Protein AF-A0A7L8AI83-F1 (afdb_monomer)

Solvent-accessible surface area (backbone atoms only — not comparable to full-atom values): 6721 Å² total; per-residue (Å²): 135,86,81,81,75,78,74,77,77,67,76,84,81,56,92,73,61,94,88,64,67,67,62,75,79,70,59,75,68,95,59,59,66,67,62,54,51,47,56,52,48,55,52,48,50,51,52,46,59,59,30,71,76,46,98,57,78,85,86,72,77,48,75,68,55,56,51,51,51,54,50,50,55,54,49,52,58,51,50,53,52,54,50,50,52,50,53,52,54,51,52,52,52,52,54,50,52,52,54,53,52,52,51,61,72,77,103

Radius of gyration: 23.44 Å; Cα contacts (8 Å, |Δi|>4): 9; chains: 1; bounding box: 56×51×50 Å

Mean predicted aligned error: 17.47 Å

Foldseek 3Di:
DDDPPPPQPDPVPDPPPPPDDPCVVRDDDPDDVVVVVVLVVVVVVVVVVVCVVPVDDPPDPDPVNVVVSVVVVVVVVVVVVVVVVVVVVVVVVVVVVVVVVVVVVVD

Secondary structure (DSSP, 8-state):
----------GGGS---TT--THHHH---SS-HHHHHHHHHHHHHHHHHHHHTTT--TT---HHHHHHHHHHHHHHHHHHHHHHHHHHHHHHHHHHHHHHHHHHHH-

Sequence (107 aa):
MRENRVRRMSPSVGYIGFGNKTDAFSKSSKTPFSKIKQIYGDELEKINSVRKIGNLSFNEISKLEKENIRKKIKSEIRKSRIRNLFLFGVSILVVFLIILLALYWFN

Organism: NCBI:txid1888915

pLDDT: mean 71.12, std 14.74, range [38.38, 95.0]

Structure (mmCIF, N/CA/C/O backbone):
data_AF-A0A7L8AI83-F1
#
_entry.id   AF-A0A7L8AI83-F1
#
loop_
_atom_site.group_PDB
_atom_site.id
_atom_site.type_symbol
_atom_site.label_atom_id
_atom_site.label_alt_id
_atom_site.label_comp_id
_atom_site.label_asym_id
_atom_site.label_entity_id
_atom_site.label_seq_id
_atom_site.pdbx_PDB_ins_code
_atom_site.Cartn_x
_atom_site.Cartn_y
_atom_site.Cartn_z
_atom_site.oc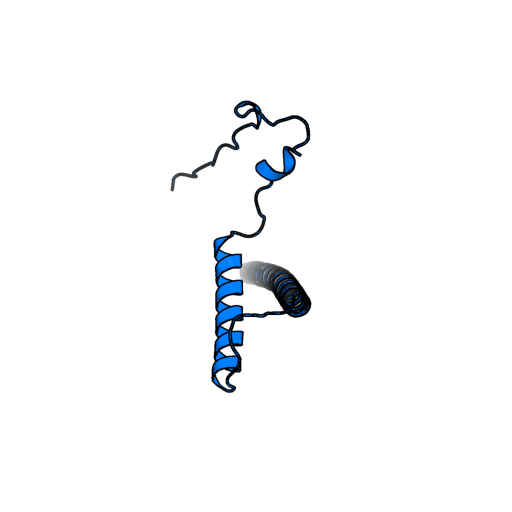cupancy
_atom_site.B_iso_or_equiv
_atom_site.auth_seq_id
_atom_site.auth_comp_id
_atom_site.auth_asym_id
_atom_site.auth_atom_id
_atom_site.pdbx_PDB_model_num
ATOM 1 N N . MET A 1 1 ? -8.017 8.569 -27.280 1.00 38.38 1 MET A N 1
ATOM 2 C CA . MET A 1 1 ? -8.354 8.519 -25.839 1.00 38.38 1 MET A CA 1
ATOM 3 C C . MET A 1 1 ? -8.317 9.940 -25.286 1.00 38.38 1 MET A C 1
ATOM 5 O O . MET A 1 1 ? -7.253 10.540 -25.282 1.00 38.38 1 MET A O 1
ATOM 9 N N . ARG A 1 2 ? -9.470 10.528 -24.932 1.00 39.97 2 ARG A N 1
ATOM 10 C CA . ARG A 1 2 ? -9.550 11.901 -24.401 1.00 39.97 2 ARG A CA 1
ATOM 11 C C . ARG A 1 2 ? -9.239 11.884 -22.906 1.00 39.97 2 ARG A C 1
ATOM 13 O O . ARG A 1 2 ? -9.982 11.310 -22.117 1.00 39.97 2 ARG A O 1
ATOM 20 N N . GLU A 1 3 ? -8.122 12.498 -22.544 1.00 45.00 3 GLU A N 1
ATOM 21 C CA . GLU A 1 3 ? -7.716 12.752 -21.167 1.00 45.00 3 GLU A CA 1
ATOM 22 C C . GLU A 1 3 ? -8.713 13.738 -20.532 1.00 45.00 3 GLU A C 1
ATOM 24 O O . GLU A 1 3 ? -8.654 14.947 -20.755 1.00 45.00 3 GLU A O 1
ATOM 29 N N . ASN A 1 4 ? -9.682 13.221 -19.772 1.00 47.47 4 ASN A N 1
ATOM 30 C CA . ASN A 1 4 ? -10.582 14.040 -18.964 1.00 47.47 4 ASN A CA 1
ATOM 31 C C . ASN A 1 4 ? -9.780 14.672 -17.817 1.00 47.47 4 ASN A C 1
ATOM 33 O O . ASN A 1 4 ? -9.744 14.154 -16.701 1.00 47.47 4 ASN A O 1
ATOM 37 N N . ARG A 1 5 ? -9.124 15.808 -18.083 1.00 51.22 5 ARG A N 1
ATOM 38 C CA . ARG A 1 5 ? -8.578 16.671 -17.033 1.00 51.22 5 ARG A CA 1
ATOM 39 C C . ARG A 1 5 ? -9.746 17.261 -16.255 1.00 51.22 5 ARG A C 1
ATOM 41 O O . ARG A 1 5 ? -10.317 18.275 -16.650 1.00 51.22 5 ARG A O 1
ATOM 48 N N . VAL A 1 6 ? -10.103 16.611 -15.151 1.00 58.66 6 VAL A N 1
ATOM 49 C CA . VAL A 1 6 ? -11.018 17.154 -14.145 1.00 58.66 6 VAL A CA 1
ATOM 50 C C . VAL A 1 6 ? -10.384 18.445 -13.623 1.00 58.66 6 VAL A C 1
ATOM 52 O O . VAL A 1 6 ? -9.483 18.419 -12.782 1.00 58.66 6 VAL A O 1
ATOM 55 N N . ARG A 1 7 ? -10.776 19.584 -14.207 1.00 56.25 7 ARG A N 1
ATOM 56 C CA . ARG A 1 7 ? -10.324 20.911 -13.786 1.00 56.25 7 ARG A CA 1
ATOM 57 C C . ARG A 1 7 ? -10.764 21.082 -12.337 1.00 56.25 7 ARG A C 1
ATOM 59 O O . ARG A 1 7 ? -11.955 21.041 -12.043 1.00 56.25 7 ARG A O 1
ATOM 66 N N . ARG A 1 8 ? -9.797 21.215 -11.429 1.00 57.56 8 ARG A N 1
ATOM 67 C CA . ARG A 1 8 ? -10.056 21.505 -10.017 1.00 57.56 8 ARG A CA 1
ATOM 68 C C . ARG A 1 8 ? -10.833 22.819 -9.967 1.00 57.56 8 ARG A C 1
ATOM 70 O O . ARG A 1 8 ? -10.302 23.841 -10.394 1.00 57.56 8 ARG A O 1
ATOM 77 N N . MET A 1 9 ? -12.082 22.788 -9.508 1.00 57.78 9 MET A N 1
ATOM 78 C CA . MET A 1 9 ? -12.804 24.022 -9.218 1.00 57.78 9 MET A CA 1
ATOM 79 C C . MET A 1 9 ? -12.024 24.750 -8.128 1.00 57.78 9 MET A C 1
ATOM 81 O O . MET A 1 9 ? -11.783 24.203 -7.050 1.00 57.78 9 MET A O 1
ATOM 85 N N . SER A 1 10 ? -11.566 25.957 -8.447 1.00 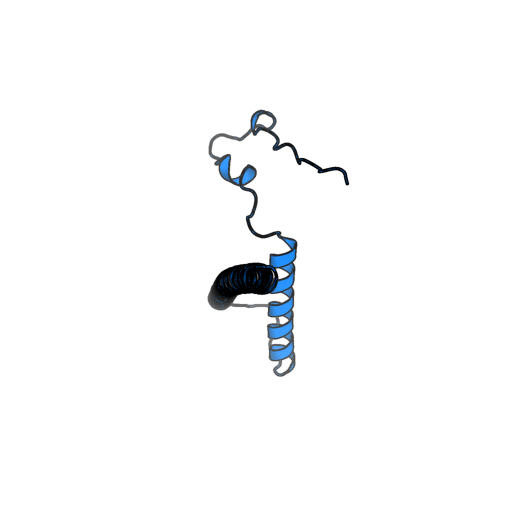54.84 10 SER A N 1
ATOM 86 C CA . SER A 1 10 ? -10.981 26.842 -7.450 1.00 54.84 10 SER A CA 1
ATOM 87 C C . SER A 1 10 ? -12.055 27.096 -6.380 1.00 54.84 10 SER A C 1
ATOM 89 O O . SER A 1 10 ? -13.209 27.318 -6.755 1.00 54.84 10 SER A O 1
ATOM 91 N N . PRO A 1 11 ? -11.734 27.084 -5.073 1.00 55.53 11 PRO A N 1
ATOM 92 C CA . PRO A 1 11 ? -12.714 27.256 -3.988 1.00 55.53 11 PRO A CA 1
ATOM 93 C C . PRO A 1 11 ? -13.443 28.616 -3.999 1.00 55.53 11 PRO A C 1
ATOM 95 O O . PRO A 1 11 ? -14.290 28.871 -3.155 1.00 55.53 11 PRO A O 1
ATOM 98 N N . SER A 1 12 ? -13.148 29.469 -4.980 1.00 55.53 12 SER A N 1
ATOM 99 C CA . SER A 1 12 ? -13.723 30.792 -5.213 1.00 55.53 12 SER A CA 1
ATOM 100 C C . SER A 1 12 ? -15.235 30.823 -5.484 1.00 55.53 12 SER A C 1
ATOM 102 O O . SER A 1 12 ? -15.790 31.915 -5.489 1.00 55.53 12 SER A O 1
ATOM 104 N N . VAL A 1 13 ? -15.902 29.693 -5.760 1.00 55.97 13 VAL A N 1
ATOM 105 C CA . VAL A 1 13 ? -17.301 29.697 -6.256 1.00 55.97 13 VAL A CA 1
ATOM 106 C C . VAL A 1 13 ? -18.335 29.280 -5.195 1.00 55.97 13 VAL A C 1
ATOM 108 O O . VAL A 1 13 ? -19.527 29.253 -5.475 1.00 55.97 13 VAL A O 1
ATOM 111 N N . GLY A 1 14 ? -17.919 28.975 -3.962 1.00 58.56 14 GLY A N 1
ATOM 112 C CA . GLY A 1 14 ? -18.837 28.626 -2.873 1.00 58.56 14 GLY A CA 1
ATOM 113 C C . GLY A 1 14 ? -18.548 29.436 -1.618 1.00 58.56 14 GLY A C 1
ATOM 114 O O . GLY A 1 14 ? -17.394 29.553 -1.218 1.00 58.56 14 GLY A O 1
ATOM 115 N N . TYR A 1 15 ? -19.585 29.984 -0.984 1.00 62.31 15 TYR A N 1
ATOM 116 C CA . TYR A 1 15 ? -19.470 30.609 0.333 1.00 62.31 15 TYR A CA 1
ATOM 117 C C . TYR A 1 15 ? -18.964 29.570 1.345 1.00 62.31 15 TYR A C 1
ATOM 119 O O . TYR A 1 15 ? -19.683 28.646 1.729 1.00 62.31 15 TYR A O 1
ATOM 127 N N . ILE A 1 16 ? -17.707 29.702 1.762 1.00 61.66 16 ILE A N 1
ATOM 128 C CA . ILE A 1 16 ? -17.130 28.919 2.852 1.00 61.66 16 ILE A CA 1
ATOM 129 C C . ILE A 1 16 ? -17.332 29.763 4.105 1.00 61.66 16 ILE A C 1
ATOM 131 O O . ILE A 1 16 ? -16.589 30.712 4.343 1.00 61.66 16 ILE A O 1
ATOM 135 N N . GLY A 1 17 ? -18.386 29.460 4.868 1.00 57.34 17 GLY A N 1
ATOM 136 C CA . GLY A 1 17 ? -18.666 30.138 6.133 1.00 57.34 17 GLY A CA 1
ATOM 137 C C . GLY A 1 17 ? -17.436 30.175 7.048 1.00 57.34 17 GLY A C 1
ATOM 138 O O . GLY A 1 17 ? -16.621 29.244 7.057 1.00 57.34 17 GLY A O 1
ATOM 139 N N . PHE A 1 18 ? -17.297 31.271 7.797 1.00 53.97 18 PHE A N 1
ATOM 140 C CA . PHE A 1 18 ? -16.178 31.527 8.705 1.00 53.97 18 PHE A CA 1
ATOM 141 C C . PHE A 1 18 ? -16.010 30.347 9.682 1.00 53.97 18 PHE A C 1
ATOM 143 O O . PHE A 1 18 ? -16.877 30.098 10.514 1.00 53.97 18 PHE A O 1
ATOM 150 N N . GLY A 1 19 ? -14.920 29.583 9.543 1.00 64.50 19 GLY A N 1
ATOM 151 C CA . GLY A 1 19 ? -14.596 28.437 10.408 1.00 64.50 19 GLY A CA 1
ATOM 152 C C . GLY A 1 19 ? -14.291 27.118 9.686 1.00 64.50 19 GLY A C 1
ATOM 153 O O . GLY A 1 19 ? -13.662 26.240 10.278 1.00 64.50 19 GLY A O 1
ATOM 154 N N . ASN A 1 20 ? -14.650 26.966 8.406 1.00 63.84 20 ASN A N 1
ATOM 155 C CA . ASN A 1 2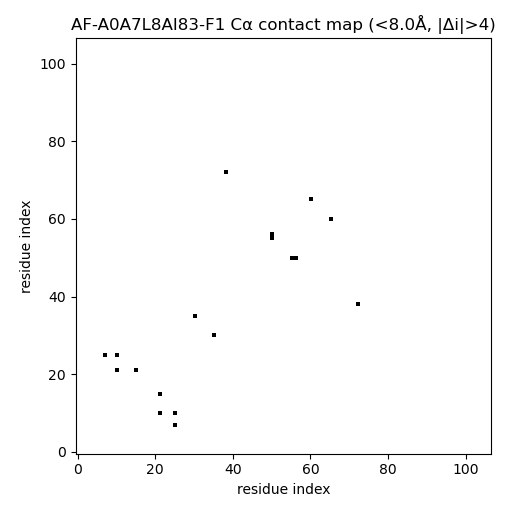0 ? -14.394 25.722 7.671 1.00 63.84 20 ASN A CA 1
ATOM 156 C C . ASN A 1 20 ? -13.062 25.745 6.905 1.00 63.84 20 ASN A C 1
ATOM 158 O O . ASN A 1 20 ? -12.802 26.620 6.080 1.00 63.84 20 ASN A O 1
ATOM 162 N N . LYS A 1 21 ? -12.213 24.734 7.143 1.00 64.62 21 LYS A N 1
ATOM 163 C CA . LYS A 1 21 ? -10.939 24.563 6.428 1.00 64.62 21 LYS A CA 1
ATOM 164 C C . LYS A 1 21 ? -11.212 24.154 4.978 1.00 64.62 21 LYS A C 1
ATOM 166 O O . LYS A 1 21 ? -11.653 23.034 4.720 1.00 64.62 21 LYS A O 1
ATOM 171 N N . THR A 1 22 ? -10.891 25.041 4.037 1.00 62.22 22 THR A N 1
ATOM 172 C CA . THR A 1 22 ? -10.999 24.826 2.578 1.00 62.22 22 THR A CA 1
ATOM 173 C C . THR A 1 22 ? -10.268 23.566 2.093 1.00 62.22 22 THR A C 1
ATOM 175 O O . THR A 1 22 ? -10.665 22.954 1.102 1.00 62.22 22 THR A O 1
ATOM 178 N N . ASP A 1 23 ? -9.251 23.130 2.843 1.00 61.28 23 ASP A N 1
ATOM 179 C CA . ASP A 1 23 ? -8.461 21.919 2.604 1.00 61.28 23 ASP A CA 1
ATOM 180 C C . ASP A 1 23 ? -9.301 20.626 2.616 1.00 61.28 23 ASP A C 1
ATOM 182 O O . ASP A 1 23 ? -8.969 19.652 1.949 1.00 61.28 23 ASP A O 1
ATOM 186 N N . ALA A 1 24 ? -10.443 20.596 3.315 1.00 62.41 24 ALA A N 1
ATOM 187 C CA . ALA A 1 24 ? -11.326 19.428 3.295 1.00 62.41 24 ALA A CA 1
ATOM 188 C C . ALA A 1 24 ? -11.969 19.189 1.914 1.00 62.41 24 ALA A C 1
ATOM 190 O O . ALA A 1 24 ? -12.182 18.039 1.533 1.00 62.41 24 ALA A O 1
ATOM 191 N N . PHE A 1 25 ? -12.239 20.258 1.156 1.00 61.53 25 PHE A N 1
ATOM 192 C CA . PHE A 1 25 ? -12.894 20.195 -0.155 1.00 61.53 25 PHE A CA 1
ATOM 193 C C . PHE A 1 25 ? -11.901 20.064 -1.316 1.00 61.53 25 PHE A C 1
ATOM 195 O O . PHE A 1 25 ? -12.241 19.512 -2.360 1.00 61.53 25 PHE A O 1
ATOM 202 N N . SER A 1 26 ? -10.665 20.539 -1.148 1.00 63.94 26 SER A N 1
ATOM 203 C CA . SER A 1 26 ? -9.620 20.461 -2.179 1.00 63.94 26 SER A CA 1
ATOM 204 C C . SER A 1 26 ? -8.800 19.166 -2.121 1.00 63.94 26 SER A C 1
ATOM 206 O O . SER A 1 26 ? -8.084 18.828 -3.073 1.00 63.94 26 SER A O 1
ATOM 208 N N . LYS A 1 27 ? -8.894 18.409 -1.024 1.00 62.78 27 LYS A N 1
ATOM 209 C CA . LYS A 1 27 ? -8.111 17.192 -0.811 1.00 62.78 27 LYS A CA 1
ATOM 210 C C . LYS A 1 27 ? -8.649 16.021 -1.626 1.00 62.78 27 LYS A C 1
ATOM 212 O O . LYS A 1 27 ? -9.544 15.294 -1.203 1.00 62.78 27 LYS A O 1
ATOM 217 N N . SER A 1 28 ? -8.019 15.754 -2.770 1.00 61.62 28 SER A N 1
ATOM 218 C CA . SER A 1 28 ? -8.258 14.504 -3.497 1.00 61.62 28 SER A CA 1
ATOM 219 C C . SER A 1 28 ? -7.779 13.311 -2.662 1.00 61.62 28 SER A C 1
ATOM 221 O O . SER A 1 28 ? -6.612 13.253 -2.251 1.00 61.62 28 SER A O 1
ATOM 223 N N . SER A 1 29 ? -8.646 12.326 -2.430 1.00 63.53 29 SER A N 1
ATOM 224 C CA . SER A 1 29 ? -8.256 11.085 -1.763 1.00 63.53 29 SER A CA 1
ATOM 225 C C . SER A 1 29 ? -7.237 10.320 -2.617 1.00 63.53 29 SER A C 1
ATOM 227 O O . SER A 1 29 ? -7.542 9.931 -3.741 1.00 63.53 29 SER A O 1
ATOM 229 N N . LYS A 1 30 ? -6.042 10.031 -2.073 1.00 66.94 30 LYS A N 1
ATOM 230 C CA . LYS A 1 30 ? -5.013 9.203 -2.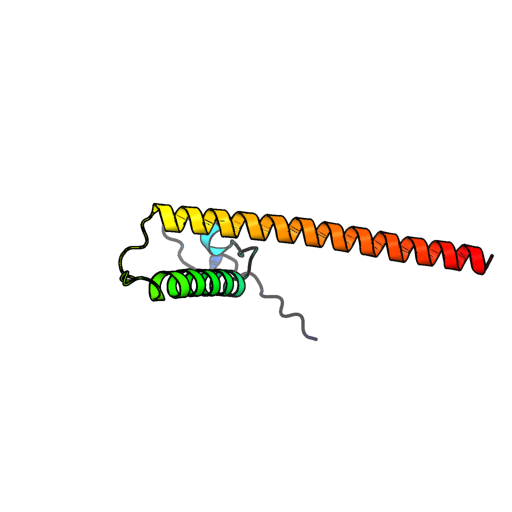751 1.00 66.94 30 LYS A CA 1
ATOM 231 C C . LYS A 1 30 ? -5.497 7.787 -3.094 1.00 66.94 30 LYS A C 1
ATOM 233 O O . LYS A 1 30 ? -4.857 7.085 -3.869 1.00 66.94 30 LYS A O 1
ATOM 238 N N . THR A 1 31 ? -6.567 7.337 -2.453 1.00 72.06 31 THR A N 1
ATOM 239 C CA . THR A 1 31 ? -7.199 6.037 -2.667 1.00 72.06 31 THR A CA 1
ATOM 240 C C . THR A 1 31 ? -8.633 6.268 -3.123 1.00 72.06 31 THR A C 1
ATOM 242 O O . THR A 1 31 ? -9.353 6.978 -2.419 1.00 72.06 31 THR A O 1
ATOM 245 N N . PRO A 1 32 ? -9.061 5.690 -4.257 1.00 79.06 32 PRO A N 1
ATOM 246 C CA . PRO A 1 32 ? -10.424 5.854 -4.738 1.00 79.06 32 PRO A CA 1
ATOM 247 C C . PRO A 1 32 ? -11.411 5.272 -3.724 1.00 79.06 32 PRO A C 1
ATOM 249 O O . PRO A 1 32 ? -11.173 4.205 -3.151 1.00 79.06 32 PRO A O 1
ATOM 252 N N . PHE A 1 33 ? -12.524 5.976 -3.513 1.00 76.56 33 PHE A N 1
ATOM 253 C CA . PHE A 1 33 ? -13.571 5.571 -2.574 1.00 76.56 33 PHE A CA 1
ATOM 254 C C . PHE A 1 33 ? -14.108 4.165 -2.876 1.00 76.56 33 PHE A C 1
ATOM 256 O O . PHE A 1 33 ? -14.352 3.399 -1.951 1.00 76.56 33 PHE A O 1
ATOM 263 N N . SER A 1 34 ? -14.194 3.786 -4.156 1.00 74.12 34 SER A N 1
ATOM 264 C CA . SER A 1 34 ? -14.598 2.443 -4.593 1.00 74.12 34 SER A CA 1
ATOM 265 C C . SER A 1 34 ? -13.743 1.335 -3.978 1.00 74.12 34 SER A C 1
ATOM 267 O O . SER A 1 34 ? -14.284 0.358 -3.474 1.00 74.12 34 SER A O 1
ATOM 269 N N . LYS A 1 35 ? -12.419 1.516 -3.936 1.00 74.44 35 LYS A N 1
ATOM 270 C CA . LYS A 1 35 ? -11.492 0.543 -3.346 1.00 74.44 35 LYS A CA 1
ATOM 271 C C . LYS A 1 35 ? -11.656 0.445 -1.831 1.00 74.44 35 LYS A C 1
ATOM 273 O O . LYS A 1 35 ? -11.547 -0.637 -1.273 1.00 74.44 35 LYS A O 1
ATOM 278 N N . ILE A 1 36 ? -11.936 1.566 -1.166 1.00 77.19 36 ILE A N 1
ATOM 279 C CA . ILE A 1 36 ? -12.219 1.580 0.277 1.00 77.19 36 ILE A CA 1
ATOM 280 C C . ILE A 1 36 ? -13.547 0.867 0.557 1.00 77.19 36 ILE A C 1
ATOM 282 O O . ILE A 1 36 ? -13.609 0.046 1.465 1.00 77.19 36 ILE A O 1
ATOM 286 N N . LYS A 1 37 ? -14.584 1.145 -0.243 1.00 77.94 37 LYS A N 1
ATOM 287 C CA . LYS A 1 37 ? -15.899 0.503 -0.143 1.00 77.94 37 LYS A CA 1
ATOM 288 C C . LYS A 1 37 ? -15.806 -1.006 -0.356 1.00 77.94 37 LYS A C 1
ATOM 290 O O . LYS A 1 37 ? -16.434 -1.743 0.389 1.00 77.94 37 LYS A O 1
ATOM 295 N N . GLN A 1 38 ? -15.018 -1.444 -1.337 1.00 78.44 38 GLN A N 1
ATOM 296 C CA . GLN A 1 38 ? -14.801 -2.859 -1.620 1.00 78.44 38 GLN A CA 1
ATOM 297 C C . GLN A 1 38 ? -14.132 -3.564 -0.438 1.00 78.44 38 GLN A C 1
ATOM 299 O O . GLN A 1 38 ? -14.716 -4.484 0.109 1.00 78.44 38 GLN A O 1
ATOM 304 N N . ILE A 1 39 ? -12.988 -3.056 0.039 1.00 77.44 39 ILE A N 1
ATOM 305 C CA . ILE A 1 39 ? -12.280 -3.646 1.189 1.00 77.44 39 ILE A CA 1
ATOM 306 C C . ILE A 1 39 ? -13.187 -3.700 2.427 1.00 77.44 39 ILE A C 1
ATOM 308 O O . ILE A 1 39 ? -13.211 -4.700 3.136 1.00 77.44 39 ILE A O 1
ATOM 312 N N . TYR A 1 40 ? -13.953 -2.636 2.676 1.00 78.06 40 TYR A N 1
ATOM 313 C CA . TYR A 1 40 ? -14.888 -2.601 3.796 1.00 78.06 40 TYR A CA 1
ATOM 314 C C . TYR A 1 40 ? -16.031 -3.611 3.636 1.00 78.06 40 TYR A C 1
ATOM 316 O O . TYR A 1 40 ? -16.416 -4.247 4.610 1.00 78.06 40 TYR A O 1
ATOM 324 N N . GLY A 1 41 ? -16.566 -3.762 2.421 1.00 80.69 41 GLY A N 1
ATOM 325 C CA . GLY A 1 41 ? -17.577 -4.764 2.093 1.00 80.69 41 GLY A CA 1
ATOM 326 C C . GLY A 1 41 ? -17.061 -6.183 2.314 1.00 80.69 41 GLY A C 1
ATOM 327 O O . GLY A 1 41 ? -17.705 -6.939 3.032 1.00 80.69 41 GLY A O 1
ATOM 328 N N . ASP A 1 42 ? -15.872 -6.494 1.798 1.00 78.31 42 ASP A N 1
ATOM 329 C CA . ASP A 1 42 ? -15.229 -7.806 1.926 1.00 78.31 42 ASP A CA 1
ATOM 330 C C . ASP A 1 42 ? -14.951 -8.153 3.402 1.00 78.31 42 ASP A C 1
ATOM 332 O O . ASP A 1 42 ? -15.167 -9.279 3.854 1.00 78.31 42 ASP A O 1
ATOM 336 N N . GLU A 1 43 ? -14.502 -7.177 4.200 1.00 74.56 43 GLU A N 1
ATOM 337 C CA . GLU A 1 43 ? -14.305 -7.364 5.641 1.00 74.56 43 GLU A CA 1
ATOM 338 C C . GLU A 1 43 ? -15.626 -7.520 6.399 1.00 74.56 43 GLU A C 1
ATOM 340 O O . GLU A 1 43 ? -15.702 -8.339 7.318 1.00 74.56 43 GLU A O 1
ATOM 345 N N . LEU A 1 44 ? -16.672 -6.782 6.017 1.00 76.06 44 LEU A N 1
ATOM 346 C CA . LEU A 1 44 ? -18.005 -6.926 6.598 1.00 76.06 44 LEU A CA 1
ATOM 347 C C . LEU A 1 44 ? -18.587 -8.306 6.278 1.00 76.06 44 LEU A C 1
ATOM 349 O O . LEU A 1 44 ? -19.094 -8.972 7.171 1.00 76.06 44 LEU A O 1
ATOM 353 N N . GLU A 1 45 ? -18.463 -8.771 5.035 1.00 74.00 45 GLU A N 1
ATOM 354 C CA . GLU A 1 45 ? -18.866 -10.116 4.621 1.00 74.00 45 GLU A CA 1
ATOM 355 C C . GLU A 1 45 ? -18.101 -11.192 5.383 1.00 74.00 45 GLU A C 1
ATOM 357 O O . GLU A 1 45 ? -18.699 -12.158 5.856 1.00 74.00 45 GLU A O 1
ATOM 362 N N . LYS A 1 46 ? -16.797 -11.001 5.594 1.00 68.12 46 LYS A N 1
ATOM 363 C CA . LYS A 1 46 ? -15.986 -11.910 6.402 1.00 68.12 46 LYS A CA 1
ATOM 364 C C . LYS A 1 46 ? -16.467 -11.952 7.853 1.00 68.12 46 LYS A C 1
ATOM 366 O O . LYS A 1 46 ? -16.642 -13.040 8.396 1.00 68.12 46 LYS A O 1
ATOM 371 N N . ILE A 1 47 ? -16.754 -10.805 8.468 1.00 65.44 47 ILE A N 1
ATOM 372 C CA . ILE A 1 47 ? -17.334 -10.740 9.821 1.00 65.44 47 ILE A CA 1
ATOM 373 C C . ILE A 1 47 ? -18.709 -11.413 9.852 1.00 65.44 47 ILE A C 1
ATOM 375 O O . ILE A 1 47 ? -18.995 -12.173 10.774 1.00 65.44 47 ILE A O 1
ATOM 379 N N . ASN A 1 48 ? -19.533 -11.202 8.828 1.00 60.97 48 ASN A N 1
ATOM 380 C CA . ASN A 1 48 ? -20.860 -11.800 8.717 1.00 60.97 48 ASN A CA 1
ATOM 381 C C . ASN A 1 48 ? -20.799 -13.307 8.531 1.00 60.97 48 ASN A C 1
ATOM 383 O O . ASN A 1 48 ? -21.614 -14.010 9.110 1.00 60.97 48 ASN A O 1
ATOM 387 N N . SER A 1 49 ? -19.832 -13.813 7.768 1.00 59.84 49 SER A N 1
ATOM 388 C CA . SER A 1 49 ? -19.614 -15.249 7.596 1.00 59.84 49 SER A CA 1
ATOM 389 C C . SER A 1 49 ? -19.185 -15.913 8.909 1.00 59.84 49 SER A C 1
ATOM 391 O O . SER A 1 49 ? -19.671 -16.992 9.234 1.00 59.84 49 SER A O 1
ATOM 393 N N . VAL A 1 50 ? -18.374 -15.225 9.722 1.00 57.34 50 VAL A N 1
ATOM 394 C CA . VAL A 1 50 ? -17.946 -15.690 11.050 1.00 57.34 50 VAL A CA 1
ATOM 395 C C . VAL A 1 50 ? -19.083 -15.585 12.079 1.00 57.34 50 VAL A C 1
ATOM 397 O O . VAL A 1 50 ? -19.274 -16.505 12.867 1.00 57.34 50 VAL A O 1
ATOM 400 N N . ARG A 1 51 ? -19.896 -14.517 12.048 1.00 52.00 51 ARG A N 1
ATOM 401 C CA . ARG A 1 51 ? -21.083 -14.349 12.913 1.00 52.00 51 ARG A CA 1
ATOM 402 C C . ARG A 1 51 ? -22.287 -15.191 12.479 1.00 52.00 51 ARG A C 1
ATOM 404 O O . ARG A 1 51 ? -23.126 -15.496 13.314 1.00 52.00 51 ARG A O 1
ATOM 411 N N . LYS A 1 52 ? -22.388 -15.635 11.222 1.00 49.78 52 LYS A N 1
ATOM 412 C CA . LYS A 1 52 ? -23.433 -16.589 10.797 1.00 49.78 52 LYS A CA 1
ATOM 413 C C . LYS A 1 52 ? -23.259 -17.970 11.434 1.00 49.78 52 LYS A C 1
ATOM 415 O O . LYS A 1 52 ? -24.237 -18.697 11.546 1.00 49.78 52 LYS A O 1
ATOM 420 N N . ILE A 1 53 ? -22.042 -18.314 11.859 1.00 52.09 53 ILE A N 1
ATOM 421 C CA . ILE A 1 53 ? -21.732 -19.574 12.554 1.00 52.09 53 ILE A CA 1
ATOM 422 C C . ILE A 1 53 ? -22.098 -19.497 14.050 1.00 52.09 53 ILE A C 1
ATOM 424 O O . ILE A 1 53 ? -22.276 -20.527 14.692 1.00 52.09 53 ILE A O 1
ATOM 428 N N . GLY A 1 54 ? -22.295 -18.300 14.612 1.00 46.56 54 GLY A N 1
ATOM 429 C CA . GLY A 1 54 ? -22.740 -18.133 15.993 1.00 46.56 54 GLY A CA 1
ATOM 430 C C . GLY A 1 54 ? -23.654 -16.927 16.135 1.00 46.56 54 GLY A C 1
ATOM 431 O O . GLY A 1 54 ? -23.160 -15.813 16.055 1.00 46.56 54 GLY A O 1
ATOM 432 N N . ASN A 1 55 ? -24.952 -17.176 16.350 1.00 44.75 55 ASN A N 1
ATOM 433 C CA . ASN A 1 55 ? -26.074 -16.259 16.638 1.00 44.75 55 ASN A CA 1
ATOM 434 C C . ASN A 1 55 ? -25.724 -14.882 17.261 1.00 44.75 55 ASN A C 1
ATOM 436 O O . ASN A 1 55 ? -26.112 -14.586 18.389 1.00 44.75 55 ASN A O 1
ATOM 440 N N . LEU A 1 56 ? -25.024 -14.004 16.545 1.00 48.56 56 LEU A N 1
ATOM 441 C CA . LEU A 1 56 ? -24.591 -12.704 17.053 1.00 48.56 56 LEU A CA 1
ATOM 442 C C . LEU A 1 56 ? -25.093 -11.610 16.117 1.00 48.56 56 LEU A C 1
ATOM 444 O O . LEU A 1 56 ? -24.617 -11.426 14.997 1.00 48.56 56 LEU A O 1
ATOM 448 N N . SER A 1 57 ? -26.097 -10.896 16.621 1.00 48.56 57 SER A N 1
ATOM 449 C CA . SER A 1 57 ? -26.739 -9.734 16.011 1.00 48.56 57 SER A CA 1
ATOM 450 C C . SER A 1 57 ? -25.725 -8.692 15.513 1.00 48.56 57 SER A C 1
ATOM 452 O O . SER A 1 57 ? -24.709 -8.408 16.148 1.00 48.56 57 SER A O 1
ATOM 454 N N . PHE A 1 58 ? -26.025 -8.091 14.360 1.00 52.97 58 PHE A N 1
ATOM 455 C CA . PHE A 1 58 ? -25.243 -7.044 13.689 1.00 52.97 58 PHE A CA 1
ATOM 456 C C . PHE A 1 58 ? -25.108 -5.729 14.473 1.00 52.97 58 PHE A C 1
ATOM 458 O O . PHE A 1 58 ? -24.301 -4.882 14.092 1.00 52.97 58 PHE A O 1
ATOM 465 N N . ASN A 1 59 ? -25.888 -5.528 15.536 1.00 54.56 59 ASN A N 1
ATOM 466 C CA . ASN A 1 59 ? -26.168 -4.177 16.022 1.00 54.56 59 ASN A CA 1
ATOM 467 C C . ASN A 1 59 ? -25.048 -3.480 16.799 1.00 54.56 59 ASN A C 1
ATOM 469 O O . ASN A 1 59 ? -25.086 -2.258 16.905 1.00 54.56 59 ASN A O 1
ATOM 473 N N . GLU A 1 60 ? -24.012 -4.175 17.264 1.00 55.84 60 GLU A N 1
ATOM 474 C CA . GLU A 1 60 ? -22.941 -3.521 18.023 1.00 55.84 60 GLU A CA 1
ATOM 475 C C . GLU A 1 60 ? -21.566 -4.053 17.617 1.00 55.84 60 GLU A C 1
ATOM 477 O O . GLU A 1 60 ? -20.985 -4.935 18.243 1.00 55.84 60 GLU A O 1
ATOM 482 N N . ILE A 1 61 ? -21.019 -3.515 16.524 1.00 59.47 61 ILE A N 1
ATOM 483 C CA . ILE A 1 61 ? -19.565 -3.536 16.325 1.00 59.47 61 ILE A CA 1
ATOM 484 C C . ILE A 1 61 ? -19.003 -2.442 17.232 1.00 59.47 61 ILE A C 1
ATOM 486 O O . ILE A 1 61 ? -19.211 -1.247 16.975 1.00 59.47 61 ILE A O 1
ATOM 490 N N . SER A 1 62 ? -18.316 -2.849 18.299 1.00 68.31 62 SER A N 1
ATOM 491 C CA . SER A 1 62 ? -17.723 -1.936 19.279 1.00 68.31 62 SER A CA 1
ATOM 492 C C . SER A 1 62 ? -16.765 -0.955 18.592 1.00 68.31 62 SER A C 1
ATOM 494 O O . SER A 1 62 ? -16.109 -1.282 17.598 1.00 68.31 62 SER A O 1
ATOM 496 N N . LYS A 1 63 ? -16.642 0.273 19.119 1.00 71.50 63 LYS A N 1
ATOM 497 C CA . LYS A 1 63 ? -15.709 1.290 18.587 1.00 71.50 63 LYS A CA 1
ATOM 498 C C . LYS A 1 63 ? -14.279 0.737 18.447 1.00 71.50 63 LYS A C 1
ATOM 500 O O . LYS A 1 63 ? -13.592 1.071 17.484 1.00 71.50 63 LYS A O 1
ATOM 505 N N . LEU A 1 64 ? -13.877 -0.162 19.348 1.00 71.38 64 LEU A N 1
ATOM 506 C CA . LEU A 1 64 ? -12.583 -0.853 19.321 1.00 71.38 64 LEU A CA 1
ATOM 507 C C . LEU A 1 64 ? -12.415 -1.792 18.117 1.00 71.38 64 LEU A C 1
ATOM 509 O O . LEU A 1 64 ? -11.344 -1.836 17.513 1.00 71.38 64 LEU A O 1
ATOM 513 N N . GLU A 1 65 ? -13.464 -2.512 17.719 1.00 68.38 65 GLU A N 1
ATOM 514 C CA . GLU A 1 65 ? -13.414 -3.385 16.541 1.00 68.38 65 GLU A CA 1
ATOM 515 C C . GLU A 1 65 ? -13.278 -2.565 15.256 1.00 68.38 65 GLU A C 1
ATOM 517 O O . GLU A 1 65 ? -12.450 -2.890 14.404 1.00 68.38 65 GLU A O 1
ATOM 522 N N . LYS A 1 66 ? -13.998 -1.438 15.149 1.00 74.12 66 LYS A N 1
ATOM 523 C CA . LYS A 1 66 ? -13.872 -0.516 14.004 1.00 74.12 66 LYS A CA 1
ATOM 524 C C . LYS A 1 66 ? -12.455 0.047 13.877 1.00 74.12 66 LYS A C 1
ATOM 526 O O . LYS A 1 66 ? -11.928 0.155 12.769 1.00 74.12 66 LYS A O 1
ATOM 531 N N . GLU A 1 67 ? -11.817 0.383 14.996 1.00 78.31 67 GLU A N 1
ATOM 532 C CA . GLU A 1 67 ? -10.424 0.839 15.008 1.00 78.31 67 GLU A CA 1
ATOM 533 C C . GLU A 1 67 ? -9.445 -0.255 14.567 1.00 78.31 67 GLU A C 1
ATOM 535 O O . GLU A 1 67 ? -8.536 0.009 13.775 1.00 78.31 67 GLU A O 1
ATOM 540 N N . ASN A 1 68 ? -9.637 -1.486 15.041 1.00 76.81 68 ASN A N 1
ATOM 541 C CA . ASN A 1 68 ? -8.788 -2.621 14.684 1.00 76.81 68 ASN A CA 1
ATOM 542 C C . ASN A 1 68 ? -8.890 -2.967 13.197 1.00 76.81 68 ASN A C 1
ATOM 544 O O . ASN A 1 68 ? -7.868 -3.181 12.541 1.00 76.81 68 ASN A O 1
ATOM 548 N N . ILE A 1 69 ? -10.102 -2.934 12.651 1.00 76.12 69 ILE A N 1
ATOM 549 C CA . ILE A 1 69 ? -10.365 -3.088 11.220 1.00 76.12 69 ILE A CA 1
ATOM 550 C C . ILE A 1 69 ? -9.645 -1.983 10.434 1.00 76.12 69 ILE A C 1
ATOM 552 O O . ILE A 1 69 ? -8.827 -2.253 9.556 1.00 76.12 69 ILE A O 1
ATOM 556 N N . ARG A 1 70 ? -9.812 -0.718 10.836 1.00 77.38 70 ARG A N 1
ATOM 557 C CA . ARG A 1 70 ? -9.138 0.418 10.189 1.00 77.38 70 ARG A CA 1
ATOM 558 C C . ARG A 1 70 ? -7.610 0.287 10.199 1.00 77.38 70 ARG A C 1
ATOM 560 O O . ARG A 1 70 ? -6.955 0.640 9.214 1.00 77.38 70 ARG A O 1
ATOM 567 N N . LYS A 1 71 ? -7.028 -0.212 11.295 1.00 80.69 71 LYS A N 1
ATOM 568 C CA . LYS A 1 71 ? -5.584 -0.482 11.405 1.00 80.69 71 LYS A CA 1
ATOM 569 C C . LYS A 1 71 ? -5.150 -1.607 10.462 1.00 80.69 71 LYS A C 1
ATOM 571 O O . LYS A 1 71 ? -4.138 -1.438 9.776 1.00 80.69 71 LYS A O 1
ATOM 576 N N . LYS A 1 72 ? -5.919 -2.698 10.367 1.00 77.44 72 LYS A N 1
ATOM 577 C CA . LYS A 1 72 ? -5.657 -3.799 9.425 1.00 77.44 72 LYS A CA 1
ATOM 578 C C . LYS A 1 72 ? -5.667 -3.318 7.977 1.00 77.44 72 LYS A C 1
ATOM 580 O O . LYS A 1 72 ? -4.637 -3.457 7.315 1.00 77.44 72 LYS A O 1
ATOM 585 N N . ILE A 1 73 ? -6.715 -2.612 7.547 1.00 76.00 73 ILE A N 1
ATOM 586 C CA . ILE A 1 73 ? -6.816 -2.028 6.196 1.00 76.00 73 ILE A CA 1
ATOM 587 C C . ILE A 1 73 ? -5.595 -1.151 5.886 1.00 76.00 73 ILE A C 1
ATOM 589 O O . ILE A 1 73 ? -4.958 -1.270 4.836 1.00 76.00 73 ILE A O 1
ATOM 593 N N . LYS A 1 74 ? -5.221 -0.264 6.818 1.00 77.06 74 LYS A N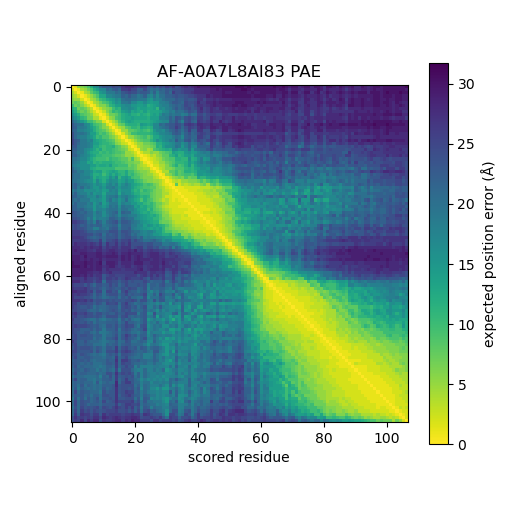 1
ATOM 594 C CA . LYS A 1 74 ? -4.070 0.631 6.638 1.00 77.06 74 LYS A CA 1
ATOM 595 C C . LYS A 1 74 ? -2.763 -0.151 6.476 1.00 77.06 74 LYS A C 1
ATOM 597 O O . LYS A 1 74 ? -1.909 0.251 5.682 1.00 77.06 74 LYS A O 1
ATOM 602 N N . SER A 1 75 ? -2.606 -1.257 7.203 1.00 78.88 75 SER A N 1
ATOM 603 C CA . SER A 1 75 ? -1.426 -2.117 7.102 1.00 78.88 75 SER A CA 1
ATOM 604 C C . SER A 1 75 ? -1.356 -2.855 5.758 1.00 78.88 75 SER A C 1
ATOM 606 O O . SER A 1 75 ? -0.293 -2.877 5.135 1.00 78.88 75 SER A O 1
ATOM 608 N N . GLU A 1 76 ? -2.479 -3.362 5.248 1.00 75.44 76 GLU A N 1
ATOM 609 C CA . GLU A 1 76 ? -2.529 -4.080 3.969 1.00 75.44 76 GLU A CA 1
ATOM 610 C C . GLU A 1 76 ? -2.292 -3.158 2.770 1.00 75.44 76 GLU A C 1
ATOM 612 O O . GLU A 1 76 ? -1.529 -3.480 1.853 1.00 75.44 76 GLU A O 1
ATOM 617 N N . ILE A 1 77 ? -2.845 -1.944 2.808 1.00 76.69 77 ILE A N 1
ATOM 618 C CA . ILE A 1 77 ? -2.569 -0.920 1.794 1.00 76.69 77 ILE A CA 1
ATOM 619 C C . ILE A 1 77 ? -1.079 -0.546 1.788 1.00 76.69 77 ILE A C 1
ATOM 621 O O . ILE A 1 77 ? -0.501 -0.301 0.728 1.00 76.69 77 ILE A O 1
ATOM 625 N N . ARG A 1 78 ? -0.419 -0.514 2.952 1.00 77.56 78 ARG A N 1
ATOM 626 C CA . ARG A 1 78 ? 1.023 -0.234 3.024 1.00 77.56 78 ARG A CA 1
ATOM 627 C C . ARG A 1 78 ? 1.852 -1.393 2.465 1.00 77.56 78 ARG A C 1
ATOM 629 O O . ARG A 1 78 ? 2.760 -1.145 1.675 1.00 77.56 78 ARG A O 1
ATOM 636 N N . LYS A 1 79 ? 1.518 -2.638 2.819 1.00 78.25 79 LYS A N 1
ATOM 637 C CA . LYS A 1 79 ? 2.206 -3.842 2.320 1.00 78.25 79 LYS A CA 1
ATOM 638 C 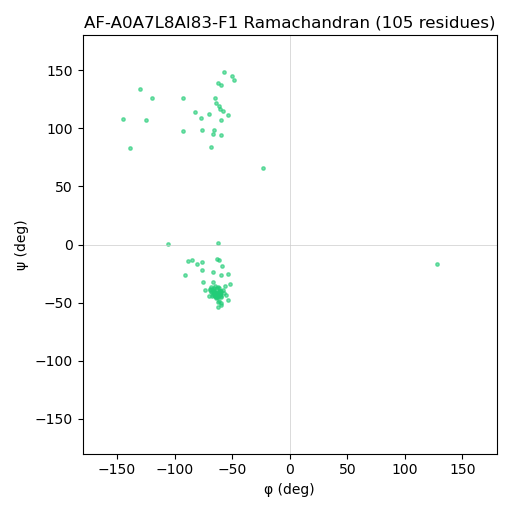C . LYS A 1 79 ? 2.073 -3.992 0.804 1.00 78.25 79 LYS A C 1
ATOM 640 O O . LYS A 1 79 ? 3.069 -4.236 0.131 1.00 78.25 79 LYS A O 1
ATOM 645 N N . SER A 1 80 ? 0.879 -3.773 0.255 1.00 75.12 80 SER A N 1
ATOM 646 C CA . SER A 1 80 ? 0.645 -3.844 -1.196 1.00 75.12 80 SER A CA 1
ATOM 647 C C . SER A 1 80 ? 1.440 -2.796 -1.980 1.00 75.12 80 SER A C 1
ATOM 649 O O . SER A 1 80 ? 1.987 -3.109 -3.032 1.00 75.12 80 SER A O 1
ATOM 651 N N . ARG A 1 81 ? 1.593 -1.574 -1.451 1.00 77.44 81 ARG A N 1
ATOM 652 C CA . ARG A 1 81 ? 2.455 -0.552 -2.071 1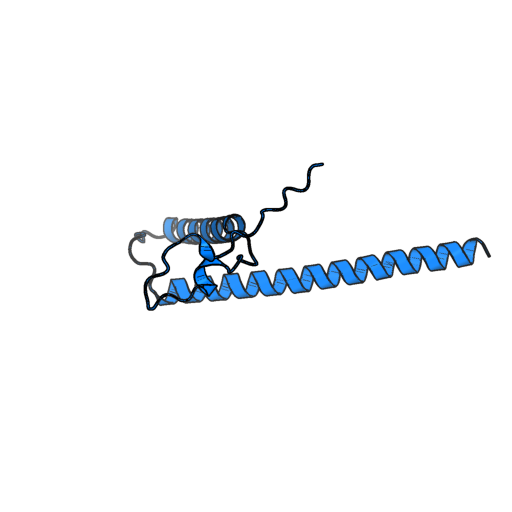.00 77.44 81 ARG A CA 1
ATOM 653 C C . ARG A 1 81 ? 3.922 -0.965 -2.112 1.00 77.44 81 ARG A C 1
ATOM 655 O O . ARG A 1 81 ? 4.558 -0.790 -3.144 1.00 77.44 81 ARG A O 1
ATOM 662 N N . ILE A 1 82 ? 4.441 -1.518 -1.016 1.00 80.25 82 ILE A N 1
ATOM 663 C CA . ILE A 1 82 ? 5.836 -1.981 -0.943 1.00 80.25 82 ILE A CA 1
ATOM 664 C C . ILE A 1 82 ? 6.056 -3.149 -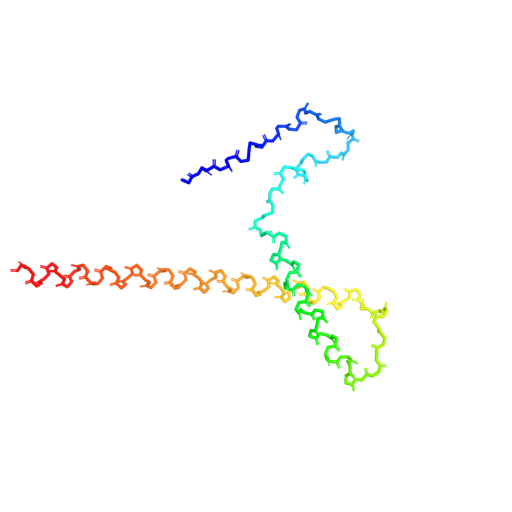1.909 1.00 80.25 82 ILE A C 1
ATOM 666 O O . ILE A 1 82 ? 7.021 -3.140 -2.666 1.00 80.25 82 ILE A O 1
ATOM 670 N N . ARG A 1 83 ? 5.125 -4.110 -1.949 1.00 82.00 83 ARG A N 1
ATOM 671 C CA . ARG A 1 83 ? 5.183 -5.242 -2.883 1.00 82.00 83 ARG A CA 1
ATOM 672 C C . ARG A 1 83 ? 5.166 -4.784 -4.341 1.00 82.00 83 ARG A C 1
ATOM 674 O O . ARG A 1 83 ? 5.955 -5.282 -5.134 1.00 82.00 83 ARG A O 1
ATOM 681 N N . ASN A 1 84 ? 4.310 -3.824 -4.687 1.00 83.31 84 ASN A N 1
ATOM 682 C CA . ASN A 1 84 ? 4.256 -3.293 -6.048 1.00 83.31 84 ASN A CA 1
ATOM 683 C C . ASN A 1 84 ? 5.542 -2.551 -6.428 1.00 83.31 84 ASN A C 1
ATOM 685 O O . ASN A 1 84 ? 6.022 -2.734 -7.539 1.00 83.31 84 ASN A O 1
ATOM 689 N N . LEU A 1 85 ? 6.121 -1.762 -5.517 1.00 84.75 85 LEU A N 1
ATOM 690 C CA . LEU A 1 85 ? 7.411 -1.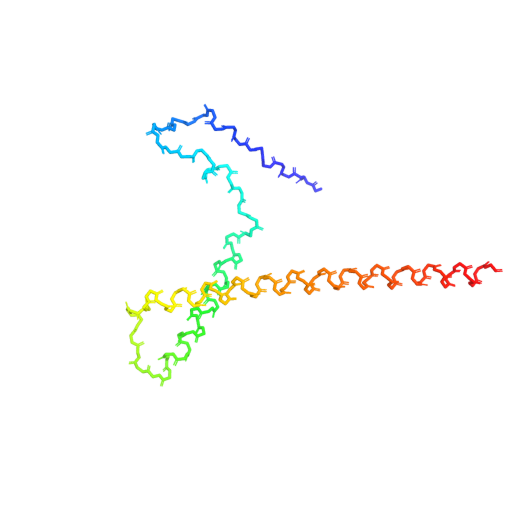100 -5.751 1.00 84.75 85 LEU A CA 1
ATOM 691 C C . LEU A 1 85 ? 8.537 -2.114 -5.969 1.00 84.75 85 LEU A C 1
ATOM 693 O O . LEU A 1 85 ? 9.340 -1.945 -6.881 1.00 84.75 85 LEU A O 1
ATOM 697 N N . PHE A 1 86 ? 8.562 -3.183 -5.171 1.00 89.75 86 PHE A N 1
ATOM 698 C CA . PHE A 1 86 ? 9.541 -4.255 -5.318 1.00 89.75 86 PHE A CA 1
ATOM 699 C C . PHE A 1 86 ? 9.415 -4.960 -6.674 1.00 89.75 86 PHE A C 1
ATOM 701 O O . PHE A 1 86 ? 10.398 -5.074 -7.398 1.00 89.75 86 PHE A O 1
ATOM 708 N N . LEU A 1 87 ? 8.199 -5.367 -7.058 1.00 87.69 87 LEU A N 1
ATOM 709 C CA . LEU A 1 87 ? 7.948 -6.006 -8.356 1.00 87.69 87 LEU A CA 1
ATOM 710 C C . LEU A 1 87 ? 8.329 -5.098 -9.529 1.00 87.69 87 LEU A C 1
ATOM 712 O O . LEU A 1 87 ? 8.918 -5.565 -10.501 1.00 87.69 87 LEU A O 1
ATOM 716 N N . PHE A 1 88 ? 8.038 -3.800 -9.424 1.00 90.88 88 PHE A N 1
ATOM 717 C CA . PHE A 1 88 ? 8.412 -2.831 -10.448 1.00 90.88 88 PHE A CA 1
ATOM 718 C C . PHE A 1 88 ? 9.937 -2.711 -10.574 1.00 90.88 88 PHE A C 1
ATOM 720 O O . PHE A 1 88 ? 10.465 -2.788 -11.681 1.00 90.88 88 PHE A O 1
ATOM 727 N N . GLY A 1 89 ? 10.652 -2.621 -9.447 1.00 90.88 89 GLY A N 1
ATOM 728 C CA . GLY A 1 89 ? 12.116 -2.599 -9.424 1.00 90.88 89 GLY A CA 1
ATOM 729 C C . GLY A 1 89 ? 12.742 -3.852 -10.041 1.00 90.88 89 GLY A C 1
ATOM 730 O O . GLY A 1 89 ? 13.631 -3.739 -10.880 1.00 90.88 89 GLY A O 1
ATOM 731 N N . VAL A 1 90 ? 12.229 -5.038 -9.699 1.00 91.94 90 VAL A N 1
ATOM 732 C CA . VAL A 1 90 ? 12.688 -6.307 -10.289 1.00 91.94 90 VAL A CA 1
ATOM 733 C C . VAL A 1 90 ? 12.442 -6.334 -11.798 1.00 91.94 90 VAL A C 1
ATOM 735 O O . VAL A 1 90 ? 13.328 -6.737 -12.545 1.00 91.94 90 VAL A O 1
ATOM 738 N N . SER A 1 91 ? 11.283 -5.859 -12.268 1.00 91.44 91 SER A N 1
ATOM 739 C CA . SER A 1 91 ? 10.978 -5.840 -13.706 1.00 91.44 91 SER A CA 1
ATOM 740 C C . SER A 1 91 ? 11.968 -4.990 -14.509 1.00 91.44 91 SER A C 1
ATOM 742 O O . SER A 1 91 ? 12.417 -5.414 -15.571 1.00 91.44 91 SER A O 1
ATOM 744 N N . ILE A 1 92 ? 12.377 -3.837 -13.970 1.00 93.00 92 ILE A N 1
ATOM 745 C CA . ILE A 1 92 ? 13.365 -2.956 -14.606 1.00 93.00 92 ILE A CA 1
ATOM 746 C C . ILE A 1 92 ? 14.724 -3.654 -14.678 1.00 93.00 92 ILE A C 1
ATOM 748 O O . ILE A 1 92 ? 15.381 -3.613 -15.714 1.00 93.00 92 ILE A O 1
ATOM 752 N N . LEU A 1 93 ? 15.124 -4.330 -13.599 1.00 93.50 93 LEU A N 1
ATOM 753 C CA . LEU A 1 93 ? 16.378 -5.080 -13.525 1.00 93.50 93 LEU A CA 1
ATOM 754 C C . LEU A 1 93 ? 16.441 -6.196 -14.577 1.00 93.50 93 LEU A C 1
ATOM 756 O O . LEU A 1 93 ? 17.458 -6.354 -15.247 1.00 93.50 93 LEU A O 1
ATOM 760 N N . VAL A 1 94 ? 15.339 -6.928 -14.761 1.00 94.31 94 VAL A N 1
ATOM 761 C CA . VAL A 1 94 ? 15.227 -7.981 -15.780 1.00 94.31 94 VAL A CA 1
ATOM 762 C C . VAL A 1 94 ? 15.341 -7.399 -17.188 1.00 94.31 94 VAL A C 1
ATOM 764 O O . VAL A 1 94 ? 16.108 -7.914 -17.997 1.00 94.31 94 VAL A O 1
ATOM 767 N N . VAL A 1 95 ? 14.634 -6.304 -17.482 1.00 94.44 95 VAL A N 1
ATOM 768 C CA . VAL A 1 95 ? 14.730 -5.629 -18.788 1.00 94.44 95 VAL A CA 1
ATOM 769 C C . VAL A 1 95 ? 16.157 -5.144 -19.048 1.00 94.44 95 VAL A C 1
ATOM 771 O O . VAL A 1 95 ? 16.679 -5.331 -20.143 1.00 94.44 95 VAL A O 1
ATOM 774 N N . PHE A 1 96 ? 16.816 -4.577 -18.037 1.00 95.00 96 PHE A N 1
ATOM 775 C CA . PHE A 1 96 ? 18.195 -4.111 -18.149 1.00 95.00 96 PHE A CA 1
ATOM 776 C C . PHE A 1 96 ? 19.175 -5.257 -18.440 1.00 95.00 96 PHE A C 1
ATOM 778 O O . PHE A 1 96 ? 20.025 -5.134 -19.319 1.00 95.00 96 PHE A O 1
ATOM 785 N N . LEU A 1 97 ? 19.012 -6.398 -17.762 1.00 94.00 97 LEU A N 1
ATOM 786 C CA . LEU A 1 97 ? 19.785 -7.614 -18.025 1.00 94.00 97 LEU A CA 1
ATOM 787 C C . LEU A 1 97 ? 19.600 -8.114 -19.460 1.00 94.00 97 LEU A C 1
ATOM 789 O O . LEU A 1 97 ? 20.587 -8.437 -20.111 1.00 94.00 97 LEU A O 1
ATOM 793 N N . ILE A 1 98 ? 18.365 -8.134 -19.968 1.00 94.88 98 ILE A N 1
ATOM 794 C CA . ILE A 1 98 ? 18.072 -8.550 -21.348 1.00 94.88 98 ILE A CA 1
ATOM 795 C C . ILE A 1 98 ? 18.782 -7.636 -22.354 1.00 94.88 98 ILE A C 1
ATOM 797 O O . ILE A 1 98 ? 19.364 -8.127 -23.317 1.00 94.88 98 ILE A O 1
ATOM 801 N N . ILE A 1 99 ? 18.774 -6.320 -22.120 1.00 94.75 99 ILE A N 1
ATOM 802 C CA . ILE A 1 99 ? 19.449 -5.346 -22.991 1.00 94.75 99 ILE A CA 1
ATOM 803 C C . ILE A 1 99 ? 20.964 -5.578 -23.001 1.00 94.75 99 ILE A C 1
ATOM 805 O O . ILE A 1 99 ? 21.566 -5.597 -24.072 1.00 94.75 99 ILE A O 1
ATOM 809 N N . LEU A 1 100 ? 21.583 -5.792 -21.835 1.00 93.88 100 LEU A N 1
ATOM 810 C CA . LEU A 1 100 ? 23.016 -6.092 -21.751 1.00 93.88 100 LEU A CA 1
ATOM 811 C C . LEU A 1 100 ? 23.378 -7.390 -22.480 1.00 93.88 100 LEU A C 1
ATOM 813 O O . LEU A 1 100 ? 24.385 -7.440 -23.180 1.00 93.88 100 LEU A O 1
ATOM 817 N N . LEU A 1 101 ? 22.545 -8.422 -22.345 1.00 93.69 101 LEU A N 1
ATOM 818 C CA . LEU A 1 101 ? 22.748 -9.711 -23.005 1.00 93.69 101 LEU A CA 1
ATOM 819 C C . LEU A 1 101 ? 22.611 -9.589 -24.528 1.00 93.69 101 LEU A C 1
ATOM 821 O O . LEU A 1 101 ? 23.407 -10.163 -25.264 1.00 93.69 101 LEU A O 1
ATOM 825 N N . ALA A 1 102 ? 21.646 -8.795 -24.997 1.00 93.12 102 ALA A N 1
ATOM 826 C CA . ALA A 1 102 ? 21.474 -8.499 -26.414 1.00 93.12 102 ALA A CA 1
ATOM 827 C C . ALA A 1 102 ? 22.668 -7.722 -26.987 1.00 93.12 102 ALA A C 1
ATOM 829 O O . ALA A 1 102 ? 23.132 -8.053 -28.073 1.00 93.12 102 ALA A O 1
ATOM 830 N N . LEU A 1 103 ? 23.194 -6.735 -26.250 1.00 93.00 103 LEU A N 1
ATOM 831 C CA . LEU A 1 103 ? 24.390 -5.987 -26.650 1.00 93.00 103 LEU A CA 1
ATOM 832 C C . LEU A 1 103 ? 25.635 -6.875 -26.697 1.00 93.00 103 LEU A C 1
ATOM 834 O O . LEU A 1 103 ? 26.396 -6.772 -27.647 1.00 93.00 103 LEU A O 1
ATOM 838 N N . TYR A 1 104 ? 25.819 -7.763 -25.716 1.00 93.44 104 TYR A N 1
ATOM 839 C CA . TYR A 1 104 ? 26.922 -8.728 -25.716 1.00 93.44 104 TYR A CA 1
ATOM 840 C C . TYR A 1 104 ? 26.826 -9.732 -26.869 1.00 93.44 104 TYR A C 1
ATOM 842 O O . TYR A 1 104 ? 27.836 -10.149 -27.411 1.00 93.44 104 TYR A O 1
ATOM 850 N N . TRP A 1 105 ? 25.615 -10.145 -27.247 1.00 91.75 105 TRP A N 1
ATOM 851 C CA . TRP A 1 105 ? 25.435 -11.094 -28.344 1.00 91.75 105 TRP A CA 1
ATOM 852 C C . TRP A 1 105 ? 25.643 -10.458 -29.726 1.00 91.75 105 TRP A C 1
ATOM 854 O O . TRP A 1 105 ? 26.092 -11.132 -30.648 1.00 91.75 105 TRP A O 1
ATOM 864 N N . PHE A 1 106 ? 25.310 -9.173 -29.879 1.00 85.00 106 PHE A N 1
ATOM 865 C CA . PHE A 1 106 ? 25.475 -8.438 -31.138 1.00 85.00 106 PHE A CA 1
ATOM 866 C C . PHE A 1 106 ? 26.875 -7.846 -31.349 1.00 85.00 106 PHE A C 1
ATOM 868 O O . PHE A 1 106 ? 27.164 -7.401 -32.460 1.00 85.00 106 PHE A O 1
ATOM 875 N N . ASN A 1 107 ? 27.705 -7.801 -30.304 1.00 73.38 107 ASN A N 1
ATOM 876 C CA . ASN A 1 107 ? 29.049 -7.228 -30.322 1.00 73.38 107 ASN A CA 1
ATOM 877 C C . ASN A 1 107 ? 30.118 -8.299 -30.117 1.00 73.38 107 ASN A C 1
ATOM 879 O O . ASN A 1 107 ? 30.929 -8.502 -31.042 1.00 73.38 107 ASN A O 1
#